Protein AF-A0A1G8EHE0-F1 (afdb_monomer)

Structure (mmCIF, N/CA/C/O backbone):
data_AF-A0A1G8EHE0-F1
#
_entry.id   AF-A0A1G8EHE0-F1
#
loop_
_atom_site.group_PDB
_atom_site.id
_atom_site.type_symbol
_atom_site.label_atom_id
_at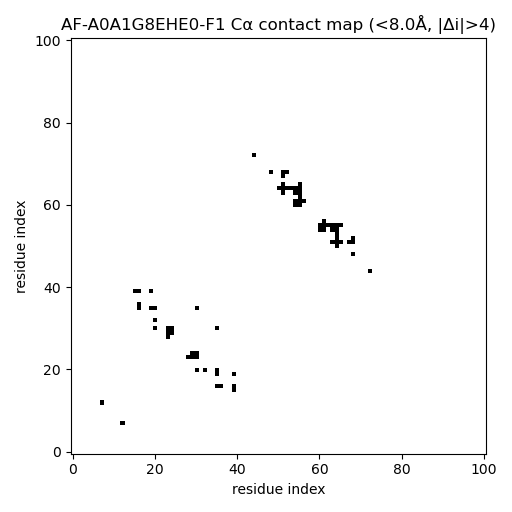om_site.label_alt_id
_atom_site.label_comp_id
_atom_site.label_asym_id
_atom_site.label_entity_id
_atom_site.label_seq_id
_atom_site.pdbx_PDB_ins_code
_atom_site.Cartn_x
_atom_site.Cartn_y
_atom_site.Cartn_z
_atom_site.occupancy
_atom_site.B_iso_or_eq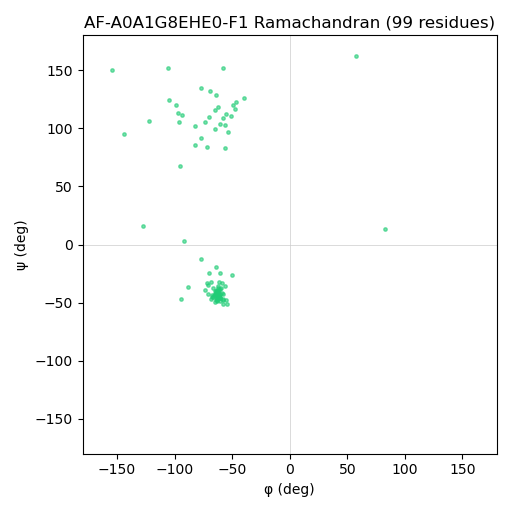uiv
_atom_site.auth_seq_id
_atom_site.auth_comp_id
_atom_site.auth_asym_id
_atom_site.auth_atom_id
_atom_site.pdbx_PDB_model_num
ATOM 1 N N . MET A 1 1 ? 12.789 0.681 16.872 1.00 51.41 1 MET A N 1
ATOM 2 C CA . MET A 1 1 ? 11.735 0.068 16.036 1.00 51.41 1 MET A CA 1
ATOM 3 C C . MET A 1 1 ? 12.408 -0.871 15.040 1.00 51.41 1 MET A C 1
ATOM 5 O O . MET A 1 1 ? 13.261 -0.425 14.290 1.00 51.41 1 MET A O 1
ATOM 9 N N . SER A 1 2 ? 12.098 -2.160 15.050 1.00 57.69 2 SER A N 1
ATOM 10 C CA . SER A 1 2 ? 12.918 -3.220 15.666 1.00 57.69 2 SER A CA 1
ATOM 11 C C . SER A 1 2 ? 13.609 -4.032 14.557 1.00 57.69 2 SER A C 1
ATOM 13 O O . SER A 1 2 ? 13.063 -4.115 13.459 1.00 57.69 2 SER A O 1
ATOM 15 N N . ASP A 1 3 ? 14.772 -4.642 14.795 1.00 74.44 3 ASP A N 1
ATOM 16 C CA . ASP A 1 3 ? 15.509 -5.440 13.790 1.00 74.44 3 ASP A CA 1
ATOM 17 C C . ASP A 1 3 ? 14.651 -6.497 13.075 1.00 74.44 3 ASP A C 1
ATOM 19 O O . ASP A 1 3 ? 14.888 -6.823 11.911 1.00 74.44 3 ASP A O 1
ATOM 23 N N . PHE A 1 4 ? 13.587 -6.954 13.737 1.00 74.25 4 PHE A N 1
ATOM 24 C CA . PHE A 1 4 ? 12.528 -7.775 13.162 1.00 74.25 4 PHE A CA 1
ATOM 25 C C . PHE A 1 4 ? 11.880 -7.144 11.918 1.00 74.25 4 PHE A C 1
ATOM 27 O O . PHE A 1 4 ? 11.828 -7.780 10.871 1.00 74.25 4 PHE A O 1
ATOM 34 N N . PHE A 1 5 ? 11.448 -5.881 11.980 1.00 70.31 5 PHE A N 1
ATOM 35 C CA . PHE A 1 5 ? 10.864 -5.180 10.829 1.00 70.31 5 PHE A CA 1
ATOM 36 C C . PHE A 1 5 ? 11.869 -5.054 9.677 1.00 70.31 5 PHE A C 1
ATOM 38 O O . PHE A 1 5 ? 11.526 -5.264 8.515 1.00 70.31 5 PHE A O 1
ATOM 45 N N . LYS A 1 6 ? 13.140 -4.786 9.997 1.00 73.25 6 LYS A N 1
ATOM 46 C CA . LYS A 1 6 ? 14.221 -4.690 9.006 1.00 73.25 6 LYS A CA 1
ATOM 47 C C . LYS A 1 6 ? 14.514 -6.043 8.346 1.00 73.25 6 LYS A C 1
ATOM 49 O O . LYS A 1 6 ? 14.757 -6.096 7.143 1.00 73.25 6 LYS A O 1
ATOM 54 N N . SER A 1 7 ? 14.448 -7.132 9.113 1.00 76.19 7 SER A N 1
ATOM 55 C CA . SER A 1 7 ? 14.579 -8.513 8.632 1.00 76.19 7 SER A CA 1
ATOM 56 C C . SER A 1 7 ? 13.413 -8.920 7.724 1.00 76.19 7 SER A C 1
ATOM 58 O O . SER A 1 7 ? 13.637 -9.450 6.633 1.00 76.19 7 SER A O 1
ATOM 60 N N . GLN A 1 8 ? 12.182 -8.592 8.120 1.00 75.69 8 GLN A N 1
ATOM 61 C CA . GLN A 1 8 ? 10.983 -8.834 7.317 1.00 75.69 8 GLN A CA 1
ATOM 62 C C . GLN A 1 8 ? 11.043 -8.069 5.994 1.00 75.69 8 GLN A C 1
ATOM 64 O O . GLN A 1 8 ? 10.829 -8.658 4.937 1.00 75.69 8 GLN A O 1
ATOM 69 N N . MET A 1 9 ? 11.436 -6.792 6.024 1.00 76.50 9 MET A N 1
ATOM 70 C CA . MET A 1 9 ? 11.621 -6.004 4.805 1.00 76.50 9 MET A CA 1
ATOM 71 C C . MET A 1 9 ? 12.716 -6.596 3.911 1.00 76.50 9 MET A C 1
ATOM 73 O O . MET A 1 9 ? 12.485 -6.791 2.726 1.00 76.50 9 MET A O 1
ATOM 77 N N . ARG A 1 10 ? 13.871 -6.995 4.459 1.00 75.00 10 ARG A N 1
ATOM 78 C CA . ARG A 1 10 ? 14.935 -7.655 3.677 1.00 75.00 10 ARG A CA 1
ATOM 79 C C . ARG A 1 10 ? 14.517 -8.973 3.023 1.00 75.00 10 ARG A C 1
ATOM 81 O O . ARG A 1 10 ? 15.134 -9.354 2.037 1.00 75.00 10 ARG A O 1
ATOM 88 N N . THR A 1 11 ? 13.513 -9.655 3.563 1.00 78.06 11 THR A N 1
ATOM 89 C CA . THR A 1 11 ? 13.061 -10.958 3.056 1.00 78.06 11 THR A CA 1
ATOM 90 C C . THR A 1 11 ? 11.910 -10.801 2.073 1.00 78.06 11 THR A C 1
ATOM 92 O O . THR A 1 11 ? 11.926 -11.372 0.988 1.00 78.06 11 THR A O 1
ATOM 95 N N . HIS A 1 12 ? 10.913 -9.997 2.431 1.00 73.94 12 HIS A N 1
ATOM 96 C CA . HIS A 1 12 ? 9.692 -9.876 1.651 1.00 73.94 12 HIS A CA 1
ATOM 97 C C . HIS A 1 12 ? 9.797 -8.807 0.566 1.00 73.94 12 HIS A C 1
ATOM 99 O O . HIS A 1 12 ? 9.284 -9.032 -0.526 1.00 73.94 12 HIS A O 1
ATOM 105 N N . VAL A 1 13 ? 10.481 -7.678 0.804 1.00 76.44 13 VAL A N 1
ATOM 106 C CA . VAL A 1 13 ? 10.580 -6.597 -0.197 1.00 76.44 13 VAL A CA 1
ATOM 107 C C . VAL A 1 13 ? 11.186 -7.095 -1.505 1.00 76.44 13 VAL A C 1
ATOM 109 O O . VAL A 1 13 ? 10.555 -6.852 -2.528 1.00 76.44 13 VAL A O 1
ATOM 112 N N . PRO A 1 14 ? 12.309 -7.845 -1.530 1.00 76.69 14 PRO A N 1
ATOM 113 C CA . PRO A 1 14 ? 12.836 -8.357 -2.791 1.00 76.69 14 PRO A CA 1
ATOM 114 C C . PRO A 1 14 ? 11.823 -9.238 -3.530 1.00 76.69 14 PRO A C 1
ATOM 116 O O . PRO A 1 14 ? 11.640 -9.078 -4.729 1.00 76.69 14 PRO A O 1
ATOM 119 N N . VAL A 1 15 ? 11.095 -10.104 -2.816 1.00 79.81 15 VAL A N 1
ATOM 120 C CA . VAL A 1 15 ? 10.084 -10.992 -3.416 1.00 79.81 15 VAL A CA 1
ATOM 121 C C . VAL A 1 15 ? 8.936 -10.193 -4.038 1.00 79.81 15 VAL A C 1
ATOM 123 O O . VAL A 1 15 ? 8.564 -10.445 -5.185 1.00 79.81 15 VAL A O 1
ATOM 126 N N . TRP A 1 16 ? 8.391 -9.209 -3.316 1.00 72.25 16 TRP A N 1
ATOM 127 C CA . TRP A 1 16 ? 7.301 -8.364 -3.813 1.00 72.25 16 TRP A CA 1
ATOM 128 C C . TRP A 1 16 ? 7.756 -7.464 -4.964 1.00 72.25 16 TRP A C 1
ATOM 130 O O . TRP A 1 16 ? 7.057 -7.382 -5.971 1.00 72.25 16 TRP A O 1
ATOM 140 N N . VAL A 1 17 ? 8.934 -6.840 -4.849 1.00 73.44 17 VAL A N 1
ATOM 141 C CA . VAL A 1 17 ? 9.510 -5.968 -5.884 1.00 73.44 17 VAL A CA 1
ATOM 142 C C . VAL A 1 17 ? 9.785 -6.761 -7.155 1.00 73.44 17 VAL A C 1
ATOM 144 O O . VAL A 1 17 ? 9.352 -6.340 -8.220 1.00 73.44 17 VAL A O 1
ATOM 147 N N . SER A 1 18 ? 10.430 -7.928 -7.068 1.00 76.75 18 SER A N 1
ATOM 148 C CA . SER A 1 18 ? 10.701 -8.763 -8.242 1.00 76.75 18 SER A CA 1
ATOM 149 C C . SER A 1 18 ? 9.419 -9.288 -8.887 1.00 76.75 18 SER A C 1
ATOM 151 O O . SER A 1 18 ? 9.314 -9.285 -10.110 1.00 76.75 18 SER A O 1
ATOM 153 N N . SER A 1 19 ? 8.421 -9.687 -8.091 1.00 80.25 19 SER A N 1
ATOM 154 C CA . SER A 1 19 ? 7.124 -10.142 -8.619 1.00 80.25 19 SER A CA 1
ATOM 155 C C . SER A 1 19 ? 6.374 -9.014 -9.329 1.00 80.25 19 SER A C 1
ATOM 157 O O . SER A 1 19 ?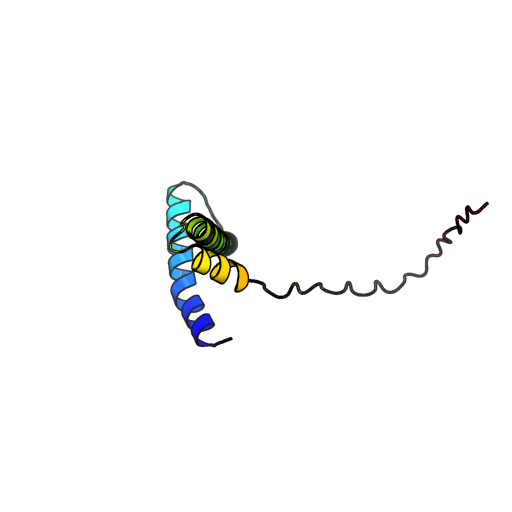 5.817 -9.212 -10.408 1.00 80.25 19 SER A O 1
ATOM 159 N N . LEU A 1 20 ? 6.389 -7.814 -8.746 1.00 75.31 20 LEU A N 1
ATOM 160 C CA . LEU A 1 20 ? 5.779 -6.627 -9.329 1.00 75.31 20 LEU A CA 1
ATOM 161 C C . LEU A 1 20 ? 6.514 -6.187 -10.602 1.00 75.31 20 LEU A C 1
ATOM 163 O O . LEU A 1 20 ? 5.863 -5.911 -11.605 1.00 75.31 20 LEU A O 1
ATOM 167 N N . ALA A 1 21 ? 7.848 -6.165 -10.580 1.00 74.50 21 ALA A N 1
ATOM 168 C CA . ALA A 1 21 ? 8.679 -5.843 -11.736 1.00 74.50 21 ALA A CA 1
ATOM 169 C C . ALA A 1 21 ? 8.452 -6.841 -12.878 1.00 74.50 21 ALA A C 1
ATOM 171 O O . ALA A 1 21 ? 8.241 -6.424 -14.010 1.00 74.50 21 ALA A O 1
ATOM 172 N N . ALA A 1 22 ? 8.388 -8.144 -12.587 1.00 82.25 22 ALA A N 1
ATOM 173 C CA . ALA A 1 22 ? 8.063 -9.166 -13.581 1.00 82.25 22 ALA A CA 1
ATOM 174 C C . ALA A 1 22 ? 6.650 -8.979 -14.162 1.00 82.25 22 ALA A C 1
ATOM 176 O O . ALA A 1 22 ? 6.444 -9.124 -15.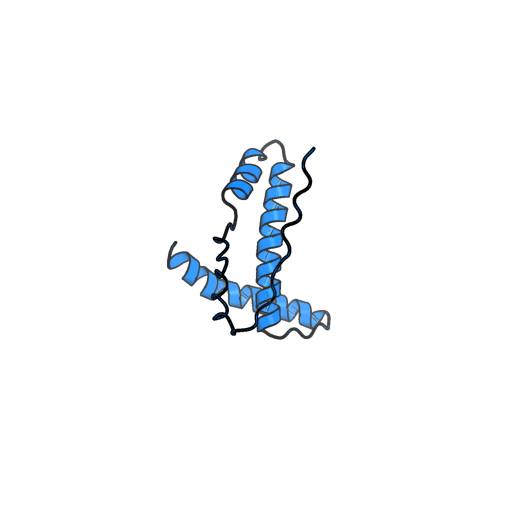368 1.00 82.25 22 ALA A O 1
ATOM 177 N N . TRP A 1 23 ? 5.672 -8.613 -13.329 1.00 82.69 23 TRP A N 1
ATOM 178 C CA . TRP A 1 23 ? 4.321 -8.307 -13.794 1.00 82.69 23 TRP A CA 1
ATOM 179 C C . TRP A 1 23 ? 4.286 -7.054 -14.681 1.00 82.69 23 TRP A C 1
ATOM 181 O O . TRP A 1 23 ? 3.670 -7.087 -15.744 1.00 82.69 23 TRP A O 1
ATOM 191 N N . LEU A 1 24 ? 4.984 -5.981 -14.310 1.00 79.81 24 LEU A N 1
ATOM 192 C CA . LEU A 1 24 ? 5.113 -4.764 -15.123 1.00 79.81 24 LEU A CA 1
ATOM 193 C C . LEU A 1 24 ? 5.848 -5.035 -16.444 1.00 79.81 24 LEU A C 1
ATOM 195 O O . LEU A 1 24 ? 5.374 -4.616 -17.500 1.00 79.81 24 LEU A O 1
ATOM 199 N N . ALA A 1 25 ? 6.923 -5.820 -16.410 1.00 80.75 25 ALA A N 1
ATOM 200 C CA . ALA A 1 25 ? 7.641 -6.262 -17.601 1.00 80.75 25 ALA A CA 1
ATOM 201 C C . ALA A 1 25 ? 6.731 -7.076 -18.533 1.00 80.75 25 ALA A C 1
ATOM 203 O O . ALA A 1 25 ? 6.746 -6.872 -19.745 1.00 80.75 25 ALA A O 1
ATOM 204 N N . SER A 1 26 ? 5.838 -7.913 -17.985 1.00 84.00 26 SER A N 1
ATOM 205 C CA . SER A 1 26 ? 4.819 -8.618 -18.783 1.00 84.00 26 SER A CA 1
ATOM 206 C C . SER A 1 26 ? 3.811 -7.678 -19.463 1.00 84.00 26 SER A C 1
ATOM 208 O O . SER A 1 26 ? 3.150 -8.064 -20.426 1.00 84.00 26 SER A O 1
ATOM 210 N N . LYS A 1 27 ? 3.690 -6.434 -18.982 1.00 84.56 27 LYS A N 1
ATOM 211 C CA . LYS A 1 27 ? 2.892 -5.361 -19.594 1.00 84.56 27 LYS A CA 1
ATOM 212 C C . LYS A 1 27 ? 3.697 -4.489 -20.565 1.00 84.56 27 LYS A C 1
ATOM 214 O O . LYS A 1 27 ? 3.135 -3.544 -21.108 1.00 84.56 27 LYS A O 1
ATOM 219 N N . GLY A 1 28 ? 4.971 -4.810 -20.803 1.00 82.00 28 GLY A N 1
ATOM 220 C CA . GLY A 1 28 ? 5.864 -4.066 -21.695 1.00 82.00 28 GLY A CA 1
ATOM 221 C C . GLY A 1 28 ? 6.519 -2.842 -21.052 1.00 82.00 28 GLY A C 1
ATOM 222 O O . GLY A 1 28 ? 7.062 -2.006 -21.767 1.00 82.00 28 GLY A O 1
ATOM 223 N N . LEU A 1 29 ? 6.453 -2.715 -19.723 1.00 78.75 29 LEU A N 1
ATOM 224 C CA . LEU A 1 29 ? 7.107 -1.641 -18.979 1.00 78.75 29 LEU A CA 1
ATOM 225 C C . LEU A 1 29 ? 8.486 -2.115 -18.514 1.00 78.75 29 LEU A C 1
ATOM 227 O O . LEU A 1 29 ? 8.582 -2.985 -17.650 1.00 78.75 29 LEU A O 1
ATOM 231 N N . ASP A 1 30 ? 9.536 -1.530 -19.083 1.00 76.19 30 ASP A N 1
ATOM 232 C CA . ASP A 1 30 ? 10.911 -1.738 -18.633 1.00 76.19 30 ASP A CA 1
ATOM 233 C C . ASP A 1 30 ? 11.181 -0.808 -17.442 1.00 76.19 30 ASP A C 1
ATOM 235 O O . ASP A 1 30 ? 11.298 0.410 -17.601 1.00 76.19 30 ASP A O 1
ATOM 239 N N .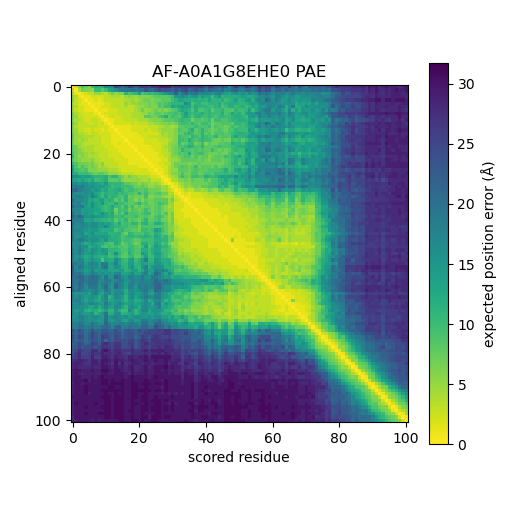 LEU A 1 31 ? 11.155 -1.363 -16.227 1.00 68.88 31 LEU A N 1
ATOM 240 C CA . LEU A 1 31 ? 11.479 -0.625 -15.009 1.00 68.88 31 LEU A CA 1
ATOM 241 C C . LEU A 1 31 ? 12.865 -1.028 -14.530 1.00 68.88 31 LEU A C 1
ATOM 243 O O . LEU A 1 31 ? 13.108 -2.189 -14.203 1.00 68.88 31 LEU A O 1
ATOM 247 N N . ASP A 1 32 ? 13.719 -0.022 -14.384 1.00 78.56 32 ASP A N 1
ATOM 248 C CA . ASP A 1 32 ? 14.948 -0.147 -13.617 1.00 78.56 32 ASP A CA 1
ATOM 249 C C . ASP A 1 32 ? 14.655 -0.574 -12.164 1.00 78.56 32 ASP A C 1
ATOM 251 O O . ASP A 1 32 ? 13.587 -0.289 -11.611 1.00 78.56 32 ASP A O 1
ATOM 255 N N . VAL A 1 33 ? 15.601 -1.270 -11.529 1.00 74.06 33 VAL A N 1
ATOM 256 C CA . VAL A 1 33 ? 15.409 -1.881 -10.203 1.00 74.06 33 VAL A CA 1
ATOM 257 C C . VAL A 1 33 ? 15.132 -0.823 -9.136 1.00 74.06 33 VAL A C 1
ATOM 259 O O . VAL A 1 33 ? 14.236 -1.016 -8.311 1.00 74.06 33 VAL A O 1
ATOM 262 N N . ASP A 1 34 ? 15.831 0.314 -9.177 1.00 75.94 34 ASP A N 1
ATOM 263 C CA . ASP A 1 34 ? 15.573 1.421 -8.250 1.00 75.94 34 ASP A CA 1
ATOM 264 C C . ASP A 1 34 ? 14.165 1.998 -8.456 1.00 75.94 34 ASP A C 1
ATOM 266 O O . ASP A 1 34 ? 13.430 2.233 -7.490 1.00 75.94 34 ASP A O 1
ATOM 270 N N . ALA A 1 35 ? 13.726 2.138 -9.711 1.00 77.31 35 ALA A N 1
ATOM 271 C CA . ALA A 1 35 ? 12.367 2.570 -10.024 1.00 77.31 35 ALA A CA 1
ATOM 272 C C . ALA A 1 35 ? 11.319 1.560 -9.521 1.00 77.31 35 ALA A C 1
ATOM 274 O O . ALA A 1 35 ? 10.304 1.957 -8.945 1.00 77.31 35 ALA A O 1
ATOM 275 N N . ALA A 1 36 ? 11.571 0.258 -9.667 1.00 74.44 36 ALA A N 1
ATOM 276 C CA . ALA A 1 36 ? 10.681 -0.791 -9.180 1.00 74.44 36 ALA A CA 1
ATOM 277 C C . ALA A 1 36 ? 10.541 -0.774 -7.648 1.00 74.44 36 ALA A C 1
ATOM 279 O O . ALA A 1 36 ? 9.433 -0.948 -7.136 1.00 74.44 36 ALA A O 1
ATOM 280 N N . VAL A 1 37 ? 11.626 -0.513 -6.908 1.00 76.81 37 VAL A N 1
ATOM 281 C CA . VAL A 1 37 ? 11.583 -0.364 -5.443 1.00 76.81 37 VAL A CA 1
ATOM 282 C C . VAL A 1 37 ? 10.739 0.844 -5.042 1.00 76.81 37 VAL A C 1
ATOM 284 O O . VAL A 1 37 ? 9.880 0.717 -4.167 1.00 76.81 37 VAL A O 1
ATOM 287 N N . VAL A 1 38 ? 10.933 1.995 -5.694 1.00 80.50 38 VAL A N 1
ATOM 288 C CA . VAL A 1 38 ? 10.146 3.212 -5.430 1.00 80.50 38 VAL A CA 1
ATOM 289 C C . VAL A 1 38 ? 8.662 2.976 -5.710 1.00 80.50 38 VAL A C 1
ATOM 291 O O . VAL A 1 38 ? 7.817 3.314 -4.879 1.00 80.50 38 VAL A O 1
ATOM 294 N N . VAL A 1 39 ? 8.330 2.345 -6.839 1.00 78.75 39 VAL A N 1
ATOM 295 C CA . VAL A 1 39 ? 6.944 2.017 -7.204 1.00 78.75 39 VAL A CA 1
ATOM 296 C C . VAL A 1 39 ? 6.333 1.021 -6.220 1.00 78.75 39 VAL A C 1
ATOM 298 O O . VAL A 1 39 ? 5.199 1.219 -5.786 1.00 78.75 39 VAL A O 1
ATOM 301 N N . ALA A 1 40 ? 7.068 -0.016 -5.816 1.00 77.94 40 ALA A N 1
ATOM 302 C CA . ALA A 1 40 ? 6.596 -0.978 -4.825 1.00 77.94 40 ALA A CA 1
ATOM 303 C C . ALA A 1 40 ? 6.322 -0.309 -3.473 1.00 77.94 40 ALA A C 1
ATOM 305 O O . ALA A 1 40 ? 5.271 -0.541 -2.877 1.00 77.94 40 ALA A O 1
ATOM 306 N N . PHE A 1 41 ? 7.219 0.568 -3.009 1.00 78.69 41 PHE A N 1
ATOM 307 C CA . PHE A 1 41 ? 7.000 1.351 -1.792 1.00 78.69 41 PHE A CA 1
ATOM 308 C C . PHE A 1 41 ? 5.767 2.246 -1.912 1.00 78.69 41 PHE A C 1
ATOM 310 O O . PHE A 1 41 ? 4.926 2.251 -1.013 1.00 78.69 41 PHE A O 1
ATOM 317 N N . GLY A 1 42 ? 5.629 2.954 -3.035 1.00 79.88 42 GLY A N 1
ATOM 318 C CA . GLY A 1 42 ? 4.454 3.765 -3.338 1.00 79.88 42 GLY A CA 1
ATOM 319 C C . GLY A 1 42 ? 3.168 2.944 -3.274 1.00 79.88 42 GLY A C 1
ATOM 320 O O . GLY A 1 42 ? 2.234 3.333 -2.582 1.00 79.88 42 GLY A O 1
ATOM 321 N N . LEU A 1 43 ? 3.140 1.765 -3.898 1.00 80.19 43 LEU A N 1
ATOM 322 C CA . LEU A 1 43 ? 1.987 0.863 -3.871 1.00 80.19 43 LEU A CA 1
ATOM 323 C C . LEU A 1 43 ? 1.667 0.343 -2.472 1.00 80.19 43 LEU A C 1
ATOM 325 O O . LEU A 1 43 ? 0.494 0.273 -2.115 1.00 80.19 43 LEU A O 1
ATOM 329 N N . VAL A 1 44 ? 2.674 0.004 -1.667 1.00 80.62 44 VAL A N 1
ATOM 330 C CA . VAL A 1 44 ? 2.464 -0.427 -0.277 1.00 80.62 44 VAL A CA 1
ATOM 331 C C . VAL A 1 44 ? 1.854 0.707 0.546 1.00 80.62 44 VAL A C 1
ATOM 333 O O . VAL A 1 44 ? 0.866 0.490 1.248 1.00 80.62 44 VAL A O 1
ATOM 336 N N . VAL A 1 45 ? 2.388 1.926 0.430 1.00 80.75 45 VAL A N 1
ATOM 337 C CA . VAL A 1 45 ? 1.873 3.102 1.145 1.00 80.75 45 VAL A CA 1
ATOM 338 C C . VAL A 1 45 ? 0.462 3.451 0.672 1.00 80.75 45 VAL A C 1
ATOM 340 O O . VAL A 1 45 ? -0.449 3.596 1.488 1.00 80.75 45 VAL A O 1
ATOM 343 N N . SER A 1 46 ? 0.243 3.541 -0.639 1.00 79.25 46 SER A N 1
ATOM 344 C CA . SER A 1 46 ? -1.076 3.812 -1.212 1.00 79.25 46 SER A CA 1
ATOM 345 C C . SER A 1 46 ? -2.085 2.732 -0.831 1.00 79.25 46 SER A C 1
ATOM 347 O O . SER A 1 46 ? -3.201 3.063 -0.439 1.00 79.25 46 SER A O 1
ATOM 349 N N . GLY A 1 47 ? -1.696 1.457 -0.874 1.00 82.38 47 GLY A N 1
ATOM 350 C CA . GLY A 1 47 ? -2.524 0.328 -0.458 1.00 82.38 47 GLY A CA 1
ATOM 351 C C . GLY A 1 47 ? -2.890 0.387 1.024 1.00 82.38 47 GLY A C 1
ATOM 352 O O . GLY A 1 47 ? -4.054 0.194 1.368 1.00 82.38 47 GLY A O 1
ATOM 353 N N . TYR A 1 48 ? -1.937 0.736 1.893 1.00 79.56 48 TYR A N 1
ATOM 354 C CA . TYR A 1 48 ? -2.180 0.934 3.323 1.00 79.56 48 TYR A CA 1
ATOM 355 C C . TYR A 1 48 ? -3.244 2.006 3.575 1.00 79.56 48 TYR A C 1
ATOM 357 O O . TYR A 1 48 ? -4.226 1.757 4.277 1.00 79.56 48 TYR A O 1
ATOM 365 N N . TYR A 1 49 ? -3.093 3.184 2.965 1.00 81.56 49 TYR A N 1
ATOM 366 C CA . TYR A 1 49 ? -4.046 4.278 3.154 1.00 81.56 49 TYR A CA 1
ATOM 367 C C . TYR A 1 49 ? -5.395 4.004 2.486 1.00 81.56 49 TYR A C 1
ATOM 369 O O . TYR A 1 49 ? -6.433 4.365 3.043 1.00 81.56 49 TYR A O 1
ATOM 377 N N . LEU A 1 50 ? -5.414 3.327 1.335 1.00 82.69 50 LEU A N 1
ATOM 378 C CA . LEU A 1 50 ? -6.650 2.899 0.684 1.00 82.69 50 LEU A CA 1
ATOM 379 C C . LEU A 1 50 ? -7.420 1.918 1.575 1.00 82.69 50 LEU A C 1
ATOM 381 O O . LEU A 1 50 ? -8.632 2.060 1.748 1.00 82.69 50 LEU A O 1
ATOM 385 N N . LEU A 1 51 ? -6.722 0.955 2.177 1.00 81.62 51 LEU A N 1
ATOM 386 C CA . LEU A 1 51 ? -7.308 -0.007 3.102 1.00 81.62 51 LEU A CA 1
ATOM 387 C C . LEU A 1 51 ? -7.837 0.693 4.355 1.00 81.62 51 LEU A C 1
ATOM 389 O O . LEU A 1 51 ? -8.996 0.496 4.714 1.00 81.62 51 LEU A O 1
ATOM 393 N N . ALA A 1 52 ? -7.039 1.570 4.966 1.00 80.06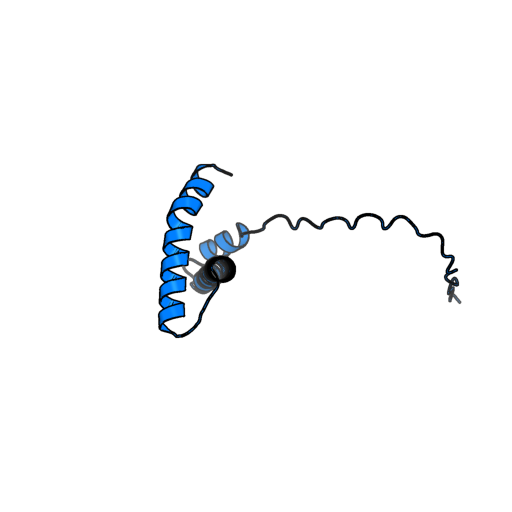 52 ALA A N 1
ATOM 394 C CA . ALA A 1 52 ? -7.454 2.344 6.132 1.00 80.06 52 ALA A CA 1
ATOM 395 C C . ALA A 1 52 ? -8.707 3.189 5.835 1.00 80.06 52 ALA A C 1
ATOM 397 O O . ALA A 1 52 ? -9.668 3.183 6.606 1.00 80.06 52 ALA A O 1
ATOM 398 N N . ARG A 1 53 ? -8.754 3.835 4.662 1.00 79.44 53 ARG A N 1
ATOM 399 C CA . ARG A 1 53 ? -9.912 4.616 4.207 1.00 79.44 53 ARG A CA 1
ATOM 400 C C . ARG A 1 53 ? -11.130 3.751 3.889 1.00 79.44 53 ARG A C 1
ATOM 402 O O . ARG A 1 53 ? -12.260 4.199 4.064 1.00 79.44 53 ARG A O 1
ATOM 409 N N . THR A 1 54 ? -10.925 2.528 3.411 1.00 84.25 54 THR A N 1
ATOM 410 C CA . THR A 1 54 ? -12.009 1.572 3.147 1.00 84.25 54 THR A CA 1
ATOM 411 C C . THR A 1 54 ? -12.604 1.062 4.454 1.00 84.25 54 THR A C 1
ATOM 413 O O . THR A 1 54 ? -13.821 1.043 4.598 1.00 84.25 54 THR A O 1
ATOM 416 N N . LEU A 1 55 ? -11.761 0.744 5.438 1.00 81.75 55 LEU A N 1
ATOM 417 C CA . LEU A 1 55 ? -12.186 0.344 6.780 1.00 81.75 55 LEU A CA 1
ATOM 418 C C . LEU A 1 55 ? -12.958 1.461 7.488 1.00 81.75 55 LEU A C 1
ATOM 420 O O . LEU A 1 55 ? -13.953 1.191 8.150 1.00 81.75 55 LEU A O 1
ATOM 424 N N . GLU A 1 56 ? -12.564 2.719 7.291 1.00 78.44 56 GLU A N 1
ATOM 425 C CA . GLU A 1 56 ? -13.302 3.870 7.821 1.00 78.44 56 GLU A CA 1
ATOM 426 C C . GLU A 1 56 ? -14.734 3.970 7.262 1.00 78.44 56 GLU A C 1
ATOM 428 O O . GLU A 1 56 ? -15.647 4.395 7.966 1.00 78.44 56 GLU A O 1
ATOM 433 N N . LYS A 1 57 ? -14.956 3.539 6.012 1.00 83.50 57 LYS A N 1
ATOM 434 C CA . LYS A 1 57 ? -16.283 3.531 5.372 1.00 83.50 57 LYS A CA 1
ATOM 435 C C . LYS A 1 57 ? -17.182 2.386 5.846 1.00 83.50 57 LYS A C 1
ATOM 437 O O . LYS A 1 57 ? -18.376 2.413 5.557 1.00 83.50 57 LYS A O 1
ATOM 442 N N . VAL A 1 58 ? -16.641 1.389 6.548 1.00 85.25 58 VAL A N 1
ATOM 443 C CA . VAL A 1 58 ? -17.412 0.254 7.064 1.00 85.25 58 VAL A CA 1
ATOM 444 C C . VAL A 1 58 ? -17.782 0.528 8.529 1.00 85.25 58 VAL A C 1
ATOM 446 O O . VAL A 1 58 ? -16.897 0.527 9.384 1.00 85.25 58 VAL A O 1
ATOM 449 N N . PRO A 1 59 ? -19.074 0.710 8.873 1.00 78.31 59 PRO A N 1
ATOM 450 C CA . PRO A 1 59 ? -19.494 1.163 10.207 1.00 78.31 59 PRO A CA 1
ATOM 451 C C . PRO A 1 59 ? -18.992 0.282 11.357 1.00 78.31 59 PRO A C 1
ATOM 453 O O . PRO A 1 59 ? -18.642 0.779 12.422 1.00 78.31 59 PRO A O 1
ATOM 456 N N . GLN A 1 60 ? -18.918 -1.030 11.126 1.00 85.75 60 GLN A N 1
ATOM 457 C CA . GLN A 1 60 ? -18.516 -2.021 12.128 1.00 85.75 60 GLN A CA 1
ATOM 458 C C . GLN A 1 60 ? -17.023 -1.951 12.485 1.00 85.75 60 GLN A C 1
ATOM 460 O O . GLN A 1 60 ? -16.630 -2.349 13.579 1.00 85.75 60 GLN A O 1
ATOM 465 N N . VAL A 1 61 ? -16.187 -1.436 11.578 1.00 85.31 61 VAL A N 1
ATOM 466 C CA . VAL A 1 61 ? -14.721 -1.389 11.724 1.00 85.31 61 VAL A CA 1
ATOM 467 C C . VAL A 1 61 ? -14.153 0.017 11.510 1.00 85.31 61 VAL A C 1
ATOM 469 O O . VAL A 1 61 ? -12.943 0.190 11.384 1.00 85.31 61 VAL A O 1
ATOM 472 N N . ALA A 1 62 ? -15.004 1.046 11.547 1.00 80.62 62 ALA A N 1
ATOM 473 C CA . ALA A 1 62 ? -14.590 2.434 11.358 1.00 80.62 62 ALA A CA 1
ATOM 474 C C . ALA A 1 62 ? -13.546 2.883 12.395 1.00 80.62 62 ALA A C 1
ATOM 476 O O . ALA A 1 62 ? -12.637 3.656 12.086 1.00 80.62 62 ALA A O 1
ATOM 477 N N . TRP A 1 63 ? -13.637 2.353 13.620 1.00 84.62 63 TRP A N 1
ATOM 478 C CA . TRP A 1 63 ? -12.651 2.583 14.676 1.00 84.62 63 TRP A CA 1
ATOM 479 C C . TRP A 1 63 ? -11.260 2.050 14.296 1.00 84.62 63 TRP A C 1
ATOM 481 O O . TRP A 1 63 ? -10.263 2.699 14.598 1.00 84.62 63 TRP A O 1
ATOM 491 N N . LEU A 1 64 ? -11.191 0.923 13.579 1.00 82.50 64 LEU A N 1
ATOM 492 C CA . LEU A 1 64 ? -9.943 0.314 13.124 1.00 82.50 64 LEU A CA 1
ATOM 493 C C . LEU A 1 64 ? -9.321 1.116 11.976 1.00 82.50 64 LEU A C 1
ATOM 495 O O . LEU A 1 64 ? -8.111 1.328 11.966 1.00 82.50 64 LEU A O 1
ATOM 499 N N . GLY A 1 65 ? -10.144 1.629 11.055 1.00 79.75 65 GLY A N 1
ATOM 500 C CA . GLY A 1 65 ? -9.689 2.550 10.007 1.00 79.75 65 GLY A CA 1
ATOM 501 C C . GLY A 1 65 ? -9.087 3.833 10.590 1.00 79.75 65 GLY A C 1
ATOM 502 O O . GLY A 1 65 ? -7.980 4.223 10.224 1.00 79.75 65 GLY A O 1
ATOM 503 N N . ARG A 1 66 ? -9.765 4.441 11.574 1.00 83.56 66 ARG A N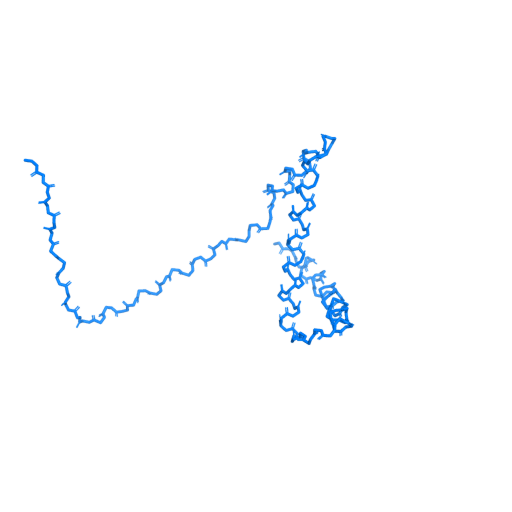 1
ATOM 504 C CA . ARG A 1 66 ? -9.253 5.609 12.312 1.00 83.56 66 ARG A CA 1
ATOM 505 C C . ARG A 1 66 ? -7.976 5.299 13.085 1.00 83.56 66 ARG A C 1
ATOM 507 O O . ARG A 1 66 ? -7.048 6.102 13.063 1.00 83.56 66 ARG A O 1
ATOM 514 N N . PHE A 1 67 ? -7.912 4.136 13.729 1.00 82.88 67 PHE A N 1
ATOM 515 C CA . PHE A 1 67 ? -6.716 3.685 14.429 1.00 82.88 67 PHE A CA 1
ATOM 516 C C . PHE A 1 67 ? -5.529 3.539 13.468 1.00 82.88 67 PHE A C 1
ATOM 518 O O . PHE A 1 67 ? -4.477 4.119 13.720 1.00 82.88 67 PHE A O 1
ATOM 525 N N . MET A 1 68 ? -5.704 2.866 12.325 1.00 80.62 68 MET A N 1
ATOM 526 C CA . MET A 1 68 ? -4.652 2.751 11.307 1.00 80.62 68 MET A CA 1
ATOM 527 C C . MET A 1 68 ? -4.190 4.125 10.806 1.00 80.62 68 MET A C 1
ATOM 529 O O . MET A 1 68 ? -2.995 4.401 10.801 1.00 80.62 68 MET A O 1
ATOM 533 N N . LEU A 1 69 ? -5.116 5.028 10.470 1.00 82.38 69 LEU A N 1
ATOM 534 C CA . LEU A 1 69 ? -4.759 6.392 10.060 1.00 82.38 69 LEU A CA 1
ATOM 535 C C . LEU A 1 69 ? -3.981 7.152 11.143 1.00 82.38 69 LEU A C 1
ATOM 537 O O . LEU A 1 69 ? -3.064 7.896 10.811 1.00 82.38 69 LEU A O 1
ATOM 541 N N . SER A 1 70 ? -4.328 6.956 12.419 1.00 79.44 70 SER A N 1
ATOM 542 C CA . SER A 1 70 ? -3.657 7.615 13.546 1.00 79.44 70 SER A CA 1
ATOM 543 C C . SER A 1 70 ? -2.252 7.082 13.821 1.00 79.44 70 SER A C 1
ATOM 545 O O . SER A 1 70 ? -1.385 7.851 14.223 1.00 79.44 70 SER A O 1
ATOM 547 N N . VAL A 1 71 ? -2.020 5.784 13.593 1.00 81.69 71 VAL A N 1
ATOM 548 C CA . VAL A 1 71 ? -0.683 5.193 13.710 1.00 81.69 71 VAL A CA 1
ATOM 549 C C . VAL A 1 71 ? 0.190 5.741 12.590 1.00 81.69 71 VAL A C 1
ATOM 551 O O . VAL A 1 71 ? 1.286 6.216 12.871 1.00 81.69 71 VAL A O 1
ATOM 554 N N . GLY A 1 72 ? -0.337 5.742 11.358 1.00 68.31 72 GLY A N 1
ATOM 555 C CA . GLY A 1 72 ? 0.292 6.329 10.181 1.00 68.31 72 GLY A CA 1
ATOM 556 C C . GLY A 1 72 ? 1.685 5.769 9.861 1.00 68.31 72 GLY A C 1
ATOM 557 O O . GLY A 1 72 ? 2.386 5.187 10.683 1.00 68.31 72 GLY A O 1
ATOM 558 N N . LEU A 1 73 ? 2.140 5.978 8.630 1.00 64.69 73 LEU A N 1
ATOM 559 C CA . LEU A 1 73 ? 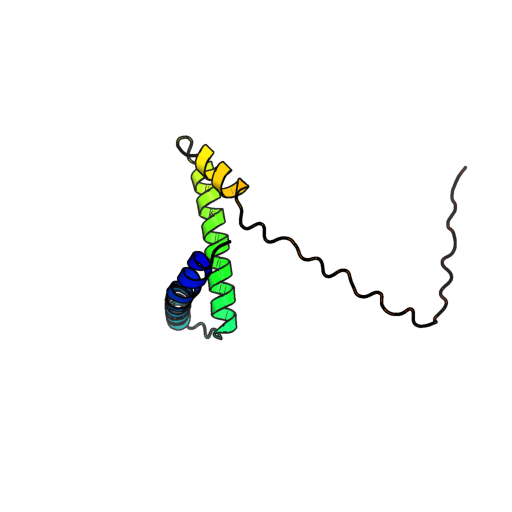3.579 6.011 8.360 1.00 64.69 73 LEU A CA 1
ATOM 560 C C . LEU A 1 73 ? 4.011 7.479 8.396 1.00 64.69 73 LEU A C 1
ATOM 562 O O . LEU A 1 73 ? 4.322 8.065 7.363 1.00 64.69 73 LEU A O 1
ATOM 566 N N . VAL A 1 74 ? 3.958 8.112 9.572 1.00 55.44 74 VAL A N 1
ATOM 567 C CA . VAL A 1 74 ? 4.559 9.440 9.754 1.00 55.44 74 VAL A CA 1
ATOM 568 C C . VAL A 1 74 ? 6.046 9.220 10.008 1.00 55.44 74 VAL A C 1
ATOM 570 O O . VAL A 1 74 ? 6.489 9.079 11.143 1.00 55.44 74 VAL A O 1
ATOM 573 N N . GLY A 1 75 ? 6.823 9.117 8.929 1.00 49.44 75 GLY A N 1
ATOM 574 C CA . GLY A 1 75 ? 8.257 9.368 9.021 1.00 49.44 75 GLY A CA 1
ATOM 575 C C . GLY A 1 75 ? 8.441 10.830 9.408 1.00 49.44 75 GLY A C 1
ATOM 576 O O . GLY A 1 75 ? 7.816 11.695 8.792 1.00 49.44 75 GLY A O 1
ATOM 577 N N . GLU A 1 76 ? 9.237 11.106 10.444 1.00 41.22 76 GLU A N 1
ATOM 578 C CA . GLU A 1 76 ? 9.597 12.476 10.805 1.00 41.22 76 GLU A CA 1
ATOM 579 C C . GLU A 1 76 ? 10.067 13.206 9.541 1.00 41.22 76 GLU A C 1
ATOM 581 O O . GLU A 1 76 ? 11.012 12.745 8.891 1.00 41.22 76 GLU A O 1
ATOM 586 N N . PRO A 1 77 ? 9.409 14.306 9.140 1.00 48.38 77 PRO A N 1
ATOM 587 C CA . PRO A 1 77 ? 9.905 15.111 8.044 1.00 48.38 77 PRO A CA 1
ATOM 588 C C . PRO A 1 77 ? 11.242 15.699 8.491 1.00 48.38 77 PRO A C 1
ATOM 590 O O . PRO A 1 77 ? 11.300 16.677 9.235 1.00 48.38 77 PRO A O 1
ATOM 593 N N . SER A 1 78 ? 12.340 15.081 8.058 1.00 51.09 78 SER A N 1
ATOM 594 C CA . SER A 1 78 ? 13.671 15.649 8.195 1.00 51.09 78 SER A CA 1
ATOM 595 C C . SER A 1 78 ? 13.768 16.803 7.206 1.00 51.09 78 SER A C 1
ATOM 597 O O . SER A 1 78 ? 14.241 16.649 6.078 1.00 51.09 78 SER A O 1
ATOM 599 N N . TYR A 1 79 ? 13.278 17.971 7.611 1.00 45.19 79 TYR A N 1
ATOM 600 C CA . TYR A 1 79 ? 13.658 19.211 6.965 1.00 45.19 79 TYR A CA 1
ATOM 601 C C . TYR A 1 79 ? 15.169 19.324 7.156 1.00 45.19 79 TYR A C 1
ATOM 603 O O . TYR A 1 79 ? 15.636 19.617 8.256 1.00 45.19 79 TYR A O 1
ATOM 611 N N . GLN A 1 80 ? 15.951 19.044 6.109 1.00 48.50 80 GLN A N 1
ATOM 612 C CA . GLN A 1 80 ? 17.313 19.554 6.073 1.00 48.50 80 GLN A CA 1
ATOM 613 C C . GLN A 1 80 ? 17.178 21.068 6.219 1.00 48.50 80 GLN A C 1
ATOM 615 O O . GLN A 1 80 ? 16.762 21.749 5.283 1.00 48.50 80 GLN A O 1
ATOM 620 N N . GLN A 1 81 ? 17.460 21.581 7.419 1.00 55.62 81 GLN A N 1
ATOM 621 C CA . GLN A 1 81 ? 17.716 22.996 7.624 1.00 55.62 81 GLN A CA 1
ATOM 622 C C . GLN A 1 81 ? 18.769 23.360 6.594 1.00 55.62 81 GLN A C 1
ATOM 624 O O . GLN A 1 81 ? 19.890 22.846 6.640 1.00 55.62 81 GLN A O 1
ATOM 629 N N . GLY A 1 82 ? 18.351 24.153 5.606 1.00 48.66 82 GLY A N 1
ATOM 630 C CA . GLY A 1 82 ? 19.231 24.627 4.560 1.00 48.66 82 GLY A CA 1
ATOM 631 C C . GLY A 1 82 ? 20.498 25.126 5.227 1.00 48.66 82 GLY A C 1
ATOM 632 O O . GLY A 1 82 ? 20.433 25.967 6.127 1.00 48.66 82 GLY A O 1
ATOM 633 N N . ARG A 1 83 ? 21.639 24.550 4.829 1.00 49.34 83 ARG A N 1
ATOM 634 C CA . ARG A 1 83 ? 22.956 25.108 5.138 1.00 49.34 83 ARG A CA 1
ATOM 635 C C . ARG A 1 83 ? 22.827 26.622 4.979 1.00 49.34 83 ARG A C 1
ATOM 637 O O . ARG A 1 83 ? 22.386 27.035 3.902 1.00 49.34 83 ARG A O 1
ATOM 644 N N . PRO A 1 84 ? 23.181 27.444 5.980 1.00 51.84 84 PRO A N 1
ATOM 645 C CA . PRO A 1 84 ? 23.318 28.862 5.727 1.00 51.84 84 PRO A CA 1
ATOM 646 C C . PRO A 1 84 ? 24.307 28.981 4.569 1.00 51.84 84 PRO A C 1
ATOM 648 O O . PRO A 1 84 ? 25.463 28.568 4.686 1.00 51.84 84 PRO A O 1
ATOM 651 N N . VAL A 1 85 ? 23.812 29.433 3.415 1.00 60.72 85 VAL A N 1
ATOM 652 C CA . VAL A 1 85 ? 24.659 29.830 2.299 1.00 60.72 85 VAL A CA 1
ATOM 653 C C . VAL A 1 85 ? 25.538 30.908 2.899 1.00 60.72 85 VAL A C 1
ATOM 655 O O . VAL A 1 85 ? 25.033 31.954 3.310 1.00 60.72 85 VAL A O 1
ATOM 658 N N . ALA A 1 86 ? 26.817 30.577 3.092 1.00 55.19 86 ALA A N 1
ATOM 659 C CA . ALA A 1 86 ? 27.811 31.498 3.604 1.00 55.19 86 ALA A CA 1
ATOM 660 C C . ALA A 1 86 ? 27.641 32.786 2.810 1.00 55.19 86 ALA A C 1
ATOM 662 O O . ALA A 1 86 ? 27.723 32.749 1.585 1.00 55.19 86 ALA A O 1
ATOM 663 N N . ALA A 1 87 ? 27.274 33.856 3.517 1.00 53.31 87 ALA A N 1
ATOM 664 C CA . ALA A 1 87 ? 26.920 35.133 2.939 1.00 53.31 87 ALA A CA 1
ATOM 665 C C . ALA A 1 87 ? 28.053 35.587 2.018 1.00 53.31 87 ALA A C 1
ATOM 667 O O . ALA A 1 87 ? 29.059 36.140 2.468 1.00 53.31 87 ALA A O 1
ATOM 668 N N . GLU A 1 88 ? 27.893 35.321 0.722 1.00 50.03 88 GLU A N 1
ATOM 669 C CA . GLU A 1 88 ? 28.682 35.983 -0.286 1.00 50.03 88 GLU A CA 1
ATOM 670 C C . GLU A 1 88 ? 28.332 37.459 -0.178 1.00 50.03 88 GLU A C 1
ATOM 672 O O . GLU A 1 88 ? 27.185 37.902 -0.252 1.00 50.03 88 GLU A O 1
ATOM 677 N N . ARG A 1 89 ? 29.386 38.193 0.132 1.00 52.50 89 ARG A N 1
ATOM 678 C CA . ARG A 1 89 ? 29.490 39.620 0.351 1.00 52.50 89 ARG A CA 1
ATOM 679 C C . ARG A 1 89 ? 28.966 40.375 -0.879 1.00 52.50 89 ARG A C 1
ATOM 681 O O . ARG A 1 89 ? 29.745 40.788 -1.727 1.00 52.50 89 ARG A O 1
ATOM 688 N N . GLY A 1 90 ? 27.653 40.562 -0.974 1.00 47.34 90 GLY A N 1
ATOM 689 C CA . GLY A 1 90 ? 26.999 41.275 -2.072 1.00 47.34 90 GLY A CA 1
ATOM 690 C C . GLY A 1 90 ? 25.809 42.069 -1.555 1.00 47.34 90 GLY A C 1
ATOM 691 O O . GLY A 1 90 ? 24.723 41.534 -1.364 1.00 47.34 90 GLY A O 1
ATOM 692 N N . GLY A 1 91 ? 26.034 43.348 -1.256 1.00 53.03 91 GLY A N 1
ATOM 693 C CA . GLY A 1 91 ? 25.026 44.224 -0.672 1.00 53.03 91 GLY A CA 1
ATOM 694 C C . GLY A 1 91 ? 23.843 44.467 -1.606 1.00 53.03 91 GLY A C 1
ATOM 695 O O . GLY A 1 91 ? 23.980 45.159 -2.608 1.00 53.03 91 GLY A O 1
ATOM 696 N N . HIS A 1 92 ? 22.658 44.012 -1.205 1.00 49.75 92 HIS A N 1
ATOM 697 C CA . HIS A 1 92 ? 21.399 44.589 -1.660 1.00 49.75 92 HIS A CA 1
ATOM 698 C C . HIS A 1 92 ? 20.594 45.060 -0.450 1.00 49.75 92 HIS A C 1
ATOM 700 O O . HIS A 1 92 ? 20.082 44.290 0.358 1.00 49.75 92 HIS A O 1
ATOM 706 N N . ARG A 1 93 ? 20.567 46.384 -0.311 1.00 48.78 93 ARG A N 1
ATOM 707 C CA . ARG A 1 93 ? 19.841 47.149 0.699 1.00 48.78 93 ARG A CA 1
ATOM 708 C C . ARG A 1 93 ? 18.344 47.032 0.391 1.00 48.78 93 ARG A C 1
ATOM 710 O O . ARG A 1 93 ? 17.887 47.593 -0.599 1.00 48.78 93 ARG A O 1
ATOM 717 N N . PHE A 1 94 ? 17.591 46.308 1.215 1.00 55.94 94 PHE A N 1
ATOM 718 C CA . PHE A 1 94 ? 16.127 46.352 1.170 1.00 55.94 94 PHE A CA 1
ATOM 719 C C . PHE A 1 94 ? 15.639 47.725 1.672 1.00 55.94 94 PHE A C 1
ATOM 721 O O . PHE A 1 94 ? 16.113 48.177 2.719 1.00 55.94 94 PHE A O 1
ATOM 728 N N . PRO A 1 95 ? 14.724 48.414 0.965 1.00 57.50 95 PRO A N 1
ATOM 729 C CA . PRO A 1 95 ? 14.119 49.642 1.469 1.00 57.50 95 PRO A CA 1
ATOM 730 C C . PRO A 1 95 ? 13.039 49.313 2.518 1.00 57.50 95 PRO A C 1
ATOM 732 O O . PRO A 1 95 ? 12.208 48.435 2.270 1.00 57.50 95 PRO A O 1
ATOM 735 N N . PRO A 1 96 ? 12.994 50.002 3.674 1.00 51.88 96 PRO A N 1
ATOM 736 C CA . PRO A 1 96 ? 11.883 49.857 4.606 1.00 51.88 96 PRO A CA 1
ATOM 737 C C . PRO A 1 96 ? 10.644 50.562 4.039 1.00 51.88 96 PRO A C 1
ATOM 739 O O . PRO A 1 96 ? 10.553 51.788 4.019 1.00 51.88 96 PRO A O 1
ATOM 742 N N . GLY A 1 97 ? 9.686 49.771 3.559 1.00 55.62 97 GLY A N 1
ATOM 743 C CA . GLY A 1 97 ? 8.329 50.224 3.276 1.00 55.62 97 GLY A CA 1
ATOM 744 C C . GLY A 1 97 ? 7.541 50.354 4.576 1.00 55.62 97 GLY A C 1
ATOM 745 O O . GLY A 1 97 ? 6.945 49.382 5.024 1.00 55.62 97 GLY A O 1
ATOM 746 N N . GLY A 1 98 ? 7.551 51.546 5.171 1.00 50.84 98 GLY A N 1
ATOM 747 C CA . GLY A 1 98 ? 6.627 51.933 6.236 1.00 50.84 98 GLY A CA 1
ATOM 748 C C . GLY A 1 98 ? 5.450 52.704 5.645 1.00 50.84 98 GLY A C 1
ATOM 749 O O . GLY A 1 98 ? 5.607 53.857 5.250 1.00 50.84 98 GLY A O 1
ATOM 750 N N . ARG A 1 99 ? 4.287 52.056 5.554 1.00 52.62 99 ARG A N 1
ATOM 751 C CA . ARG A 1 99 ? 2.984 52.728 5.531 1.00 52.62 99 ARG A CA 1
ATOM 752 C C . ARG A 1 99 ? 2.450 52.627 6.945 1.00 52.62 99 ARG A C 1
ATOM 754 O O . ARG A 1 99 ? 2.247 51.500 7.360 1.00 52.62 99 ARG A O 1
ATOM 761 N N . ASP A 1 100 ? 2.205 53.755 7.593 1.00 54.22 100 ASP A N 1
ATOM 762 C CA . ASP A 1 100 ? 1.200 53.916 8.641 1.00 54.22 100 ASP A CA 1
ATOM 763 C C . ASP A 1 100 ? 0.777 55.396 8.664 1.00 54.22 100 ASP A C 1
ATOM 765 O O . ASP A 1 100 ? 1.530 56.269 8.228 1.00 54.22 100 ASP A O 1
ATOM 769 N N . LEU A 1 101 ? -0.480 55.595 9.055 1.00 43.66 101 LEU A N 1
ATOM 770 C CA . LEU A 1 101 ? -1.325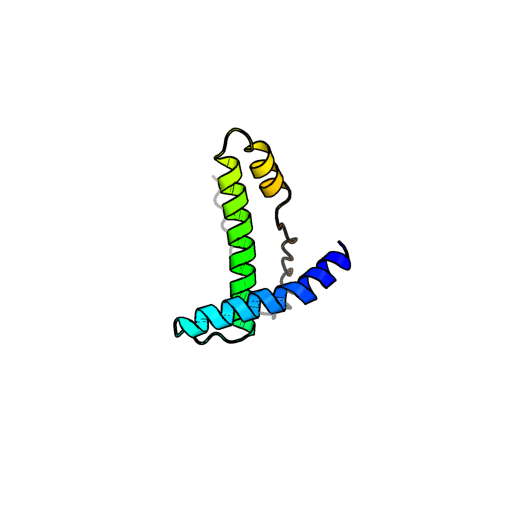 56.794 9.005 1.00 43.66 101 LEU A CA 1
ATOM 771 C C . LEU A 1 101 ? -0.770 58.023 9.739 1.00 43.66 101 LEU A C 1
ATOM 773 O O . LEU A 1 101 ? -0.126 57.844 10.796 1.00 43.66 101 LEU A O 1
#

Radius of gyration: 23.48 Å; Cα contacts (8 Å, |Δi|>4): 38; chains: 1; bounding box: 49×68×38 Å

Secondary structure (DSSP, 8-state):
--HHHHHHHHHHHHHHHHHHHHHHHHTT----HHHHHHHHHHHHHHHHHHHHHHHHTSTTTHHHHHHHHHHTT---------------S------------

Foldseek 3Di:
DDVVVVVCCVVVLVVQLVVVCVVVVVVVDNDDSVRSSVVSVVCVLVVLLVVLVVLCVPPVRVVVSVVSVVVHPPDPPPPPPPDPPPDPPDDDDDDDDDDDD

pLDDT: mean 70.64, std 13.1, range [41.22, 85.75]

Mean predicted aligned error: 16.07 Å

Solvent-accessible surface area (backbone atoms only — not comparable to full-atom values): 6270 Å² total; per-residue (Å²): 138,53,73,64,60,58,49,49,45,69,59,47,45,58,55,53,30,51,53,49,44,53,53,40,42,75,72,73,44,89,67,55,70,69,56,32,47,53,50,45,52,50,50,52,52,51,48,50,53,51,49,24,55,52,30,44,72,36,84,94,41,24,69,56,12,50,48,48,59,70,66,51,91,76,68,80,81,78,72,76,74,72,72,76,72,74,80,72,92,68,94,74,85,80,79,87,85,80,86,79,134

Organism: NCBI:txid504805

Sequence (101 aa):
MSDFFKSQMRTHVPVWVSSLAAWLASKGLDLDVDAAVVVAFGLVVSGYYLLARTLEKVPQVAWLGRFMLSVGLVGEPSYQQGRPVAAERGGHRFPPGGRDL